Protein AF-B7IIM7-F1 (afdb_monomer_lite)

Radius of gyration: 16.46 Å; chains: 1; bounding box: 30×44×47 Å

pLDDT: mean 72.33, std 16.16, range [40.84, 92.75]

Foldseek 3Di:
DPPVVCVQLDQPDPDPPVVLVPPPDDPVVLVVLLVVLLVVLLVLLVLPVVPPPVSVVSNLVSLVSLLVLVLSPVVSSVSSLVSNLVVCVVPPVPSNVVQVLDSSVLSNLLNCCSSPPSGPVVSVVVNVVSVVVVD

Sequence (135 aa):
MNRFVRYWYQLMIEHDISFVHKRNLSLANKLVLTALMSALATMFQAAGNLIPGIGLLISPFSTLPIFFAILYSIREGILSYILTIFLLFIIEPSELIVFPFTTGLLGLALGLAFLKFKRRIWIVSFSATCLLIWT

Organism: Bacillus cereus (strain G9842) (NCBI:txid405531)

Structure (mmCIF, N/CA/C/O backbone):
data_AF-B7IIM7-F1
#
_entry.id   AF-B7IIM7-F1
#
loop_
_atom_site.group_PDB
_atom_site.id
_atom_site.type_symbol
_atom_site.label_atom_id
_atom_site.label_alt_id
_atom_site.label_comp_id
_atom_site.label_asym_id
_atom_site.label_entity_id
_atom_site.label_seq_id
_atom_site.pdbx_PDB_ins_code
_atom_site.Cartn_x
_atom_site.Cartn_y
_atom_site.Cartn_z
_atom_site.occupancy
_atom_site.B_iso_or_equiv
_atom_site.auth_seq_id
_atom_site.auth_comp_id
_atom_site.auth_asym_id
_atom_site.auth_atom_id
_atom_site.pdbx_PDB_model_num
ATOM 1 N N . MET A 1 1 ? -8.629 -23.287 31.075 1.00 51.59 1 MET A N 1
ATOM 2 C CA . MET A 1 1 ? -8.939 -23.092 29.639 1.00 51.59 1 MET A CA 1
ATOM 3 C C . MET A 1 1 ? -9.533 -21.692 29.489 1.00 51.59 1 MET A C 1
ATOM 5 O O . MET A 1 1 ? -10.431 -21.419 30.265 1.00 51.59 1 MET A O 1
ATOM 9 N N . ASN A 1 2 ? -8.969 -20.795 28.655 1.00 49.56 2 ASN A N 1
ATOM 10 C CA . ASN A 1 2 ? -9.552 -19.503 28.174 1.00 49.56 2 ASN A CA 1
ATOM 11 C C . ASN A 1 2 ? -8.625 -18.264 28.154 1.00 49.56 2 ASN A C 1
ATOM 13 O O . ASN A 1 2 ? -9.080 -17.214 27.711 1.00 49.56 2 ASN A O 1
ATOM 17 N N . ARG A 1 3 ? -7.329 -18.331 28.513 1.00 53.03 3 ARG A N 1
ATOM 18 C CA . ARG A 1 3 ? -6.396 -17.214 28.200 1.00 53.03 3 ARG A CA 1
ATOM 19 C C . ARG A 1 3 ? -6.126 -17.096 26.696 1.00 53.03 3 ARG A C 1
ATOM 21 O O . ARG A 1 3 ? -6.208 -16.001 26.161 1.00 53.03 3 ARG A O 1
ATOM 28 N N . PHE A 1 4 ? -5.912 -18.222 26.012 1.00 51.66 4 PHE A N 1
ATOM 29 C CA . PHE A 1 4 ? -5.760 -18.261 24.553 1.00 51.66 4 PHE A CA 1
ATOM 30 C C . PHE A 1 4 ? -7.022 -17.778 23.831 1.00 51.66 4 PHE A C 1
ATOM 32 O O . PHE A 1 4 ? -6.940 -16.902 22.981 1.00 51.66 4 PHE A O 1
ATOM 39 N N . VAL A 1 5 ? -8.203 -18.268 24.221 1.00 54.00 5 VAL A N 1
ATOM 40 C CA . VAL A 1 5 ? -9.478 -17.840 23.619 1.00 54.00 5 VAL A CA 1
ATOM 41 C C . VAL A 1 5 ? -9.727 -16.343 23.846 1.00 54.00 5 VAL A C 1
ATOM 43 O O . VAL A 1 5 ? -10.093 -15.651 22.903 1.00 54.00 5 VAL A O 1
ATOM 46 N N . ARG A 1 6 ? -9.437 -15.808 25.046 1.00 52.56 6 ARG A N 1
ATOM 47 C CA . ARG A 1 6 ? -9.490 -14.356 25.310 1.00 52.56 6 ARG A CA 1
ATOM 48 C C . ARG A 1 6 ? -8.485 -13.560 24.491 1.00 52.56 6 ARG A C 1
ATOM 50 O O . ARG A 1 6 ? -8.826 -12.463 24.085 1.00 52.56 6 ARG A O 1
ATOM 57 N N . TYR A 1 7 ? -7.299 -14.095 24.220 1.00 56.44 7 TYR A N 1
ATOM 58 C CA . TYR A 1 7 ? -6.308 -13.432 23.372 1.00 56.44 7 TYR A CA 1
ATOM 59 C C . TYR A 1 7 ? -6.811 -13.285 21.927 1.00 56.44 7 TYR A C 1
ATOM 61 O O . TYR A 1 7 ? -6.646 -12.240 21.308 1.00 56.44 7 TYR A O 1
ATOM 69 N N . TRP A 1 8 ? -7.505 -14.305 21.411 1.00 44.25 8 TRP A N 1
ATOM 70 C CA . TRP A 1 8 ? -8.140 -14.272 20.087 1.00 44.25 8 TRP A CA 1
ATOM 71 C C . TRP A 1 8 ? -9.417 -13.416 20.027 1.00 44.25 8 TRP A C 1
ATOM 73 O O . TRP A 1 8 ? -9.797 -12.961 18.947 1.00 44.25 8 TRP A O 1
ATOM 83 N N . TYR A 1 9 ? -10.069 -13.193 21.172 1.00 46.22 9 TYR A N 1
ATOM 84 C CA . TYR A 1 9 ? -11.279 -12.374 21.315 1.00 46.22 9 TYR A CA 1
ATOM 85 C C . TYR A 1 9 ? -11.030 -10.959 21.857 1.00 46.22 9 TYR A C 1
ATOM 87 O O . TYR A 1 9 ? -11.971 -10.171 21.934 1.00 46.22 9 TYR A O 1
ATOM 95 N N . GLN A 1 10 ? -9.798 -10.621 22.243 1.00 48.59 10 GLN A N 1
ATOM 96 C CA . GLN A 1 10 ? -9.457 -9.287 22.724 1.00 48.59 10 GLN A CA 1
ATOM 97 C C . GLN A 1 10 ? -9.497 -8.307 21.553 1.00 48.59 10 GLN A C 1
ATOM 99 O O . GLN A 1 10 ? -8.760 -8.457 20.576 1.00 48.59 10 GLN A O 1
ATOM 104 N N . LEU A 1 11 ? -10.360 -7.293 21.669 1.00 49.91 11 LEU A N 1
ATOM 105 C CA . LEU A 1 11 ? -10.303 -6.108 20.826 1.00 49.91 11 LEU A CA 1
ATOM 106 C C . LEU A 1 11 ? -8.890 -5.533 20.896 1.00 49.91 11 LEU A C 1
ATOM 108 O O . LEU A 1 11 ? -8.413 -5.188 21.976 1.00 49.91 11 LEU A O 1
ATOM 112 N N . MET A 1 12 ? -8.231 -5.410 19.746 1.00 52.69 12 MET A N 1
ATOM 113 C CA . MET A 1 12 ? -6.889 -4.838 19.701 1.00 52.69 12 MET A CA 1
ATOM 114 C C . MET A 1 12 ? -6.916 -3.338 20.031 1.00 52.69 12 MET A C 1
ATOM 116 O O . MET A 1 12 ? -5.937 -2.836 20.568 1.00 52.69 12 MET A O 1
ATOM 120 N N . ILE A 1 13 ? -8.029 -2.632 19.767 1.00 48.47 13 ILE A N 1
ATOM 121 C CA . ILE A 1 13 ? -8.206 -1.197 20.047 1.00 48.47 13 ILE A CA 1
ATOM 122 C C . ILE A 1 13 ? -9.706 -0.900 20.267 1.00 48.47 13 ILE A C 1
ATOM 124 O O . ILE A 1 13 ? -10.479 -0.834 19.314 1.00 48.47 13 ILE A O 1
ATOM 128 N N . GLU A 1 14 ? -10.138 -0.718 21.518 1.00 48.03 14 GLU A N 1
ATOM 129 C CA . GLU A 1 14 ? -11.460 -0.139 21.851 1.00 48.03 14 GLU A CA 1
ATOM 130 C C . GLU A 1 14 ? -11.387 1.407 21.927 1.00 48.03 14 GLU A C 1
ATOM 132 O O . GLU A 1 14 ? -12.422 2.062 21.902 1.00 48.03 14 GLU A O 1
ATOM 137 N N . HIS A 1 15 ? -10.187 2.015 21.971 1.00 43.88 15 HIS A N 1
ATOM 138 C CA . HIS A 1 15 ? -10.026 3.393 22.469 1.00 43.88 15 HIS A CA 1
ATOM 139 C C . HIS A 1 15 ? -9.472 4.467 21.496 1.00 43.88 15 HIS A C 1
ATOM 141 O O . HIS A 1 15 ? -9.424 5.623 21.889 1.00 43.88 15 HIS A O 1
ATOM 147 N N . ASP A 1 16 ? -9.102 4.188 20.235 1.00 44.81 16 ASP A N 1
ATOM 148 C CA . ASP A 1 16 ? -8.380 5.215 19.430 1.00 44.81 16 ASP A CA 1
ATOM 149 C C . ASP A 1 16 ? -8.808 5.422 17.968 1.00 44.81 16 ASP A C 1
ATOM 151 O O . ASP A 1 16 ? -8.213 6.216 17.238 1.00 44.81 16 ASP A O 1
ATOM 155 N N . ILE A 1 17 ? -9.905 4.810 17.517 1.00 50.69 17 ILE A N 1
ATOM 156 C CA . ILE A 1 17 ? -10.475 5.125 16.188 1.00 50.69 17 ILE A CA 1
ATOM 157 C C . ILE A 1 17 ? -11.051 6.555 16.110 1.00 50.69 17 ILE A C 1
ATOM 159 O O . ILE A 1 17 ? -11.214 7.101 15.019 1.00 50.69 17 ILE A O 1
ATOM 163 N N . SER A 1 18 ? -11.294 7.203 17.255 1.00 43.41 18 SER A N 1
ATOM 164 C CA . SER A 1 18 ? -11.679 8.617 17.341 1.00 43.41 18 SER A CA 1
ATOM 165 C C . SER A 1 18 ? -10.493 9.584 17.209 1.00 43.41 18 SER A C 1
ATOM 167 O O . SER A 1 18 ? -10.700 10.728 16.805 1.00 43.41 18 SER A O 1
ATOM 169 N N . PHE A 1 19 ? -9.254 9.154 17.479 1.00 47.09 19 PHE A N 1
ATOM 170 C CA . PHE A 1 19 ? -8.064 10.008 17.360 1.00 47.09 19 PHE A CA 1
ATOM 171 C C . PHE A 1 19 ? -7.611 10.182 15.913 1.00 47.09 19 PHE A C 1
ATOM 173 O O . PHE A 1 19 ? -7.236 11.283 15.503 1.00 47.09 19 PHE A O 1
ATOM 180 N N . VAL A 1 20 ? -7.706 9.123 15.109 1.00 50.44 20 VAL A N 1
ATOM 181 C CA . VAL A 1 20 ? -7.306 9.174 13.699 1.00 50.44 20 VAL A CA 1
ATOM 182 C C . VAL A 1 20 ? -8.271 10.030 12.871 1.00 50.44 20 VAL A C 1
ATOM 184 O O . VAL A 1 20 ? -7.846 10.794 12.008 1.00 50.44 20 VAL A O 1
ATOM 187 N N . HIS A 1 21 ? -9.566 10.010 13.205 1.00 46.31 21 HIS A N 1
ATOM 188 C CA . HIS A 1 21 ? -10.566 10.853 12.546 1.00 46.31 21 HIS A CA 1
ATOM 189 C C . HIS A 1 21 ? -10.446 12.348 12.909 1.00 46.31 21 HIS A C 1
ATOM 191 O O . HIS A 1 21 ? -10.899 13.205 12.153 1.00 46.31 21 HIS A O 1
ATOM 197 N N . LYS A 1 22 ? -9.828 12.683 14.052 1.00 43.28 22 LYS A N 1
ATOM 198 C CA . LYS A 1 22 ? -9.841 14.036 14.639 1.00 43.28 22 LYS A CA 1
ATOM 199 C C . LYS A 1 22 ? -8.524 14.804 14.487 1.00 43.28 22 LYS A C 1
ATOM 201 O O . LYS A 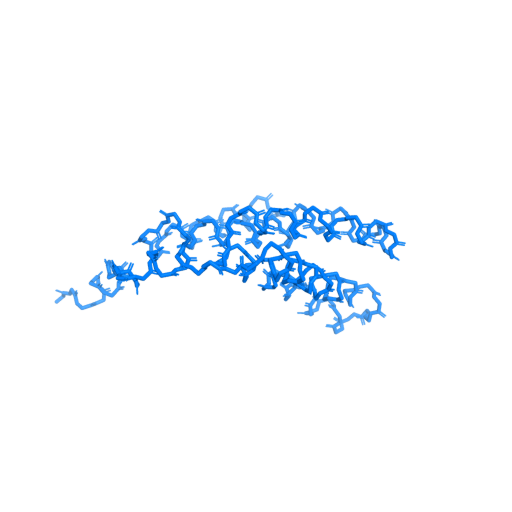1 22 ? -8.329 15.829 15.139 1.00 43.28 22 LYS A O 1
ATOM 206 N N . ARG A 1 23 ? -7.606 14.367 13.621 1.00 51.22 23 ARG A N 1
ATOM 207 C CA . ARG A 1 23 ? -6.461 15.209 13.250 1.00 51.22 23 ARG A CA 1
ATOM 208 C C . ARG A 1 23 ? -6.895 16.126 12.105 1.00 51.22 23 ARG A C 1
ATOM 210 O O . ARG A 1 23 ? -6.914 15.714 10.947 1.00 51.22 23 ARG A O 1
ATOM 217 N N . ASN A 1 24 ? -7.261 17.368 12.438 1.00 55.88 24 ASN A N 1
ATOM 218 C CA . ASN A 1 24 ? -7.460 18.470 11.485 1.00 55.88 24 ASN A CA 1
ATOM 219 C C . ASN A 1 24 ? -6.124 18.816 10.809 1.00 55.88 24 ASN A C 1
ATOM 221 O O . ASN A 1 24 ? -5.501 19.836 11.082 1.00 55.88 24 ASN A O 1
ATOM 225 N N . LEU A 1 25 ? -5.630 17.913 9.970 1.00 63.38 25 LEU A N 1
ATOM 226 C CA . LEU A 1 25 ? -4.518 18.176 9.078 1.00 63.38 25 LEU A CA 1
ATOM 227 C C . LEU A 1 25 ? -5.053 18.971 7.892 1.00 63.38 25 LEU A C 1
ATOM 229 O O . LEU A 1 25 ? -6.090 18.620 7.321 1.00 63.38 25 LEU A O 1
ATOM 233 N N . SER A 1 26 ? -4.337 20.047 7.557 1.00 78.44 26 SER A N 1
ATOM 234 C CA . SER A 1 26 ? -4.594 20.842 6.359 1.00 78.44 26 SER A CA 1
ATOM 235 C C . SER A 1 26 ? -4.722 19.921 5.148 1.00 78.44 26 SER A C 1
ATOM 237 O O . SER A 1 26 ? -4.014 18.915 5.050 1.00 78.44 26 SER A O 1
ATOM 239 N N . LEU A 1 27 ? -5.617 20.270 4.225 1.00 79.56 27 LEU A N 1
ATOM 240 C CA . LEU A 1 27 ? -5.848 19.522 2.989 1.00 79.56 27 LEU A CA 1
ATOM 241 C C . LEU A 1 27 ? -4.527 19.275 2.238 1.00 79.56 27 LEU A C 1
ATOM 243 O O . LEU A 1 27 ? -4.295 18.171 1.754 1.00 79.56 27 LEU A O 1
ATOM 247 N N . ALA A 1 28 ? -3.613 20.250 2.266 1.00 84.75 28 ALA A N 1
ATOM 248 C CA . ALA A 1 28 ? -2.268 20.118 1.711 1.00 84.75 28 ALA A CA 1
ATOM 249 C C . ALA A 1 28 ? -1.473 18.958 2.335 1.00 84.75 28 ALA A C 1
ATOM 251 O O . ALA A 1 28 ? -0.883 18.157 1.618 1.00 84.75 28 ALA A O 1
ATOM 252 N N . ASN A 1 29 ? -1.504 18.805 3.661 1.00 84.25 29 ASN A N 1
ATOM 253 C CA . ASN A 1 29 ? -0.754 17.747 4.341 1.00 84.25 29 ASN A CA 1
ATOM 254 C C . ASN A 1 29 ? -1.327 16.358 4.041 1.00 84.25 29 ASN A C 1
ATOM 256 O O . ASN A 1 29 ? -0.569 15.394 3.972 1.00 84.25 29 ASN A O 1
ATOM 260 N N . LYS A 1 30 ? -2.649 16.255 3.850 1.00 83.56 30 LYS A N 1
ATOM 261 C CA . LYS A 1 30 ? -3.292 15.003 3.432 1.00 83.56 30 LYS A CA 1
ATOM 262 C C . LYS A 1 30 ? -2.833 14.602 2.035 1.00 83.56 30 LYS A C 1
ATOM 264 O O . LYS A 1 30 ? -2.362 13.487 1.861 1.00 83.56 30 LYS A O 1
ATOM 269 N N . LEU A 1 31 ? -2.856 15.543 1.088 1.00 86.38 31 LEU A N 1
ATOM 270 C CA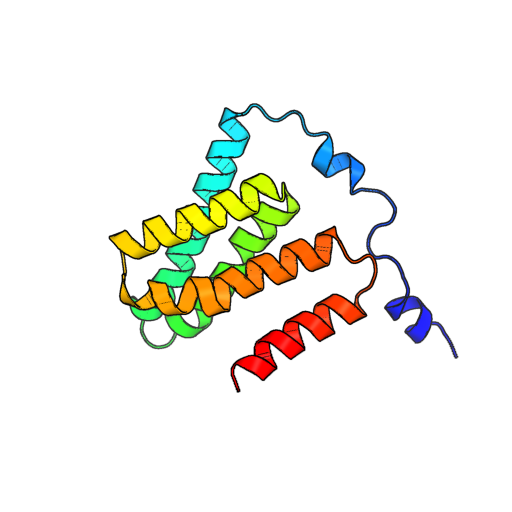 . LEU A 1 31 ? -2.374 15.311 -0.275 1.00 86.38 31 LEU A CA 1
ATOM 271 C C . LEU A 1 31 ? -0.899 14.904 -0.309 1.00 86.38 31 LEU A C 1
ATOM 273 O O . LEU A 1 31 ? -0.551 13.948 -0.996 1.00 86.38 31 LEU A O 1
ATOM 277 N N . VAL A 1 32 ? -0.041 15.588 0.455 1.00 89.75 32 VAL A N 1
ATOM 278 C CA . VAL A 1 32 ? 1.388 15.251 0.539 1.00 89.75 32 VAL A CA 1
ATOM 279 C C . VAL A 1 32 ? 1.585 13.844 1.100 1.00 89.75 32 VAL A C 1
ATOM 281 O O . VAL A 1 32 ? 2.383 13.085 0.558 1.00 89.75 32 VAL A O 1
ATOM 284 N N . LEU A 1 33 ? 0.841 13.463 2.143 1.00 87.19 33 LEU A N 1
ATOM 285 C CA . LEU A 1 33 ? 0.915 12.116 2.710 1.00 87.19 33 LEU A CA 1
ATOM 286 C C . LEU A 1 33 ? 0.471 11.056 1.690 1.00 87.19 33 LEU A C 1
ATOM 288 O O . LEU A 1 33 ? 1.154 10.052 1.509 1.00 87.19 33 LEU A O 1
ATOM 292 N N . THR A 1 34 ? -0.641 11.297 0.998 1.00 88.44 34 THR A N 1
ATOM 293 C CA . THR A 1 34 ? -1.193 10.407 -0.033 1.00 88.44 34 THR A CA 1
ATOM 294 C C . THR A 1 34 ? -0.225 10.220 -1.196 1.00 88.44 34 THR A C 1
ATOM 296 O O . THR A 1 34 ? 0.007 9.086 -1.626 1.00 88.44 34 THR A O 1
ATOM 299 N N . ALA A 1 35 ? 0.386 11.313 -1.661 1.00 90.88 35 ALA A N 1
ATOM 300 C CA . ALA A 1 35 ? 1.406 11.296 -2.702 1.00 90.88 35 ALA A CA 1
ATOM 301 C C . ALA A 1 35 ? 2.670 10.555 -2.247 1.00 90.88 35 ALA A C 1
ATOM 303 O O . ALA A 1 35 ? 3.188 9.726 -2.988 1.00 90.88 35 ALA A O 1
ATOM 304 N N . LEU A 1 36 ? 3.129 10.789 -1.014 1.00 92.75 36 LEU A N 1
ATOM 305 C CA . LEU A 1 36 ? 4.297 10.113 -0.451 1.00 92.75 36 LEU A CA 1
ATOM 306 C C . LEU A 1 36 ? 4.074 8.600 -0.339 1.00 92.75 36 LEU A C 1
ATOM 308 O O . LEU A 1 36 ? 4.924 7.820 -0.763 1.00 92.75 36 LEU A O 1
ATOM 312 N N . MET A 1 37 ? 2.928 8.176 0.203 1.00 91.50 37 MET A N 1
ATOM 313 C CA . MET A 1 37 ? 2.585 6.755 0.309 1.00 91.50 37 MET A CA 1
ATOM 314 C C . MET A 1 37 ? 2.456 6.107 -1.073 1.00 91.50 37 MET A C 1
ATOM 316 O O . MET A 1 37 ? 2.957 5.006 -1.277 1.00 91.50 37 MET A O 1
ATOM 320 N N . SER A 1 38 ? 1.860 6.806 -2.042 1.00 91.12 38 SER A N 1
ATOM 321 C CA . SER A 1 38 ? 1.737 6.303 -3.412 1.00 91.12 38 SER A CA 1
ATOM 322 C C . SER A 1 38 ? 3.097 6.167 -4.103 1.00 91.12 38 SER A C 1
ATOM 324 O O . SER A 1 38 ? 3.362 5.159 -4.759 1.00 91.12 38 SER A O 1
ATOM 326 N N . ALA A 1 39 ? 3.996 7.133 -3.910 1.00 91.81 39 ALA A N 1
ATOM 327 C CA . ALA A 1 39 ? 5.353 7.065 -4.438 1.00 91.81 39 ALA A CA 1
ATOM 328 C C . ALA A 1 39 ? 6.125 5.877 -3.843 1.00 91.81 39 ALA A C 1
ATOM 330 O O . ALA A 1 39 ? 6.730 5.109 -4.586 1.00 91.81 39 ALA A O 1
ATOM 331 N N . LEU A 1 40 ? 6.038 5.661 -2.525 1.00 91.38 40 LEU A N 1
ATOM 332 C CA . LEU A 1 40 ? 6.653 4.501 -1.870 1.00 91.38 40 LEU A CA 1
ATOM 333 C C . LEU A 1 40 ? 6.070 3.173 -2.371 1.00 91.38 40 LEU A C 1
ATOM 335 O O . LEU A 1 40 ? 6.824 2.244 -2.655 1.00 91.38 40 LEU A O 1
ATOM 339 N N . ALA A 1 41 ? 4.745 3.086 -2.525 1.00 90.06 41 ALA A N 1
ATOM 340 C CA . ALA A 1 41 ? 4.081 1.903 -3.074 1.00 90.06 41 ALA A CA 1
ATOM 341 C C . ALA A 1 41 ? 4.549 1.603 -4.505 1.00 90.06 41 ALA A C 1
ATOM 343 O O . ALA A 1 41 ? 4.835 0.450 -4.831 1.00 90.06 41 ALA A O 1
ATOM 344 N N . THR A 1 42 ? 4.692 2.646 -5.325 1.00 90.94 42 THR A N 1
ATOM 345 C CA . THR A 1 42 ? 5.198 2.553 -6.700 1.00 90.94 42 THR A CA 1
ATOM 346 C C . THR A 1 42 ? 6.644 2.065 -6.714 1.00 90.94 42 THR A C 1
ATOM 348 O O . THR A 1 42 ? 6.963 1.143 -7.453 1.00 90.94 42 THR A O 1
ATOM 351 N N . MET A 1 43 ? 7.516 2.636 -5.874 1.00 89.44 43 MET A N 1
ATOM 352 C CA . MET A 1 43 ? 8.928 2.245 -5.798 1.00 89.44 43 MET A CA 1
ATOM 353 C C . MET A 1 43 ? 9.097 0.780 -5.391 1.00 89.44 43 MET A C 1
ATOM 355 O O . MET A 1 43 ? 9.892 0.068 -6.000 1.00 89.44 43 MET A O 1
ATOM 359 N N . PHE A 1 44 ? 8.349 0.316 -4.385 1.00 87.56 44 PHE A N 1
ATOM 360 C CA . PHE A 1 44 ? 8.411 -1.084 -3.965 1.00 87.56 44 PHE A CA 1
ATOM 361 C C . PHE A 1 44 ? 7.843 -2.028 -5.016 1.00 87.56 44 PHE A C 1
ATOM 363 O O . PHE A 1 44 ? 8.427 -3.084 -5.236 1.00 87.56 44 PHE A O 1
ATOM 370 N N . GLN A 1 45 ? 6.760 -1.646 -5.694 1.00 87.50 45 GLN A N 1
ATOM 371 C CA . GLN A 1 45 ? 6.192 -2.479 -6.749 1.00 87.50 45 GLN A CA 1
ATOM 372 C C . GLN A 1 45 ? 7.139 -2.572 -7.956 1.00 87.50 45 GLN A C 1
ATOM 374 O O . GLN A 1 45 ? 7.436 -3.676 -8.404 1.00 87.50 45 GLN A O 1
ATOM 379 N N . ALA A 1 46 ? 7.686 -1.442 -8.417 1.00 86.19 46 ALA A N 1
ATOM 380 C CA . ALA A 1 46 ? 8.628 -1.390 -9.538 1.00 86.19 46 ALA A CA 1
ATOM 381 C C . ALA A 1 46 ? 9.953 -2.114 -9.238 1.00 86.19 46 ALA A C 1
ATOM 383 O O . ALA A 1 46 ? 10.607 -2.646 -10.134 1.00 86.19 46 ALA A O 1
ATOM 384 N N . ALA A 1 47 ? 10.355 -2.205 -7.963 1.00 84.19 47 ALA A N 1
ATOM 385 C CA . ALA A 1 47 ? 11.517 -3.005 -7.579 1.00 84.19 47 ALA A CA 1
ATOM 386 C C . ALA A 1 47 ? 11.374 -4.479 -8.002 1.00 84.19 47 ALA A C 1
ATOM 388 O O . ALA A 1 47 ? 12.391 -5.103 -8.299 1.00 84.19 47 ALA A O 1
ATOM 389 N N . GLY A 1 48 ? 10.142 -5.005 -8.083 1.00 78.19 48 GLY A N 1
ATOM 390 C CA . GLY A 1 48 ? 9.821 -6.364 -8.530 1.00 78.19 48 GLY A CA 1
ATOM 391 C C . GLY A 1 48 ? 10.453 -6.741 -9.865 1.00 78.19 48 GLY A C 1
ATOM 392 O O . GLY A 1 48 ? 11.087 -7.791 -9.972 1.00 78.19 48 GLY A O 1
ATOM 393 N N . ASN A 1 49 ? 10.329 -5.855 -10.848 1.00 77.12 49 ASN A N 1
ATOM 394 C CA . ASN A 1 49 ? 10.816 -6.088 -12.201 1.00 77.12 49 ASN A CA 1
ATOM 395 C C . ASN A 1 49 ? 12.193 -5.454 -12.454 1.00 77.12 49 ASN A C 1
ATOM 397 O O . ASN A 1 49 ? 12.999 -6.006 -13.199 1.00 77.12 49 ASN A O 1
ATOM 401 N N . LEU A 1 50 ? 12.505 -4.325 -11.802 1.00 76.69 50 LEU A N 1
ATOM 402 C CA . LEU A 1 50 ? 13.794 -3.640 -11.967 1.00 76.69 50 LEU A CA 1
ATOM 403 C C . LEU A 1 50 ? 14.981 -4.439 -11.406 1.00 76.69 50 LEU A C 1
ATOM 405 O O . LEU A 1 50 ? 16.096 -4.315 -11.913 1.00 76.69 50 LEU A O 1
ATOM 409 N N . ILE A 1 51 ? 14.766 -5.247 -10.360 1.00 77.38 51 ILE A N 1
ATOM 410 C CA . ILE A 1 51 ? 15.804 -6.089 -9.748 1.00 77.38 51 ILE A CA 1
ATOM 411 C C . ILE A 1 51 ? 15.320 -7.547 -9.761 1.00 77.38 51 ILE A C 1
ATOM 413 O O . ILE A 1 51 ? 14.803 -8.034 -8.749 1.00 77.38 51 ILE A O 1
ATOM 417 N N . PRO A 1 52 ? 15.475 -8.274 -10.882 1.00 69.00 52 PRO A N 1
ATOM 418 C CA . PRO A 1 52 ? 15.020 -9.656 -10.977 1.00 69.00 52 PRO A CA 1
ATOM 419 C C . PRO A 1 52 ? 15.672 -10.528 -9.891 1.00 69.00 52 PRO A C 1
ATOM 421 O O . PRO A 1 52 ? 16.878 -10.470 -9.648 1.00 69.00 52 PRO A O 1
ATOM 424 N N . GLY A 1 53 ? 14.851 -11.319 -9.196 1.00 76.44 53 GLY A N 1
ATOM 425 C CA . GLY A 1 53 ? 15.255 -12.126 -8.041 1.00 76.44 53 GLY A CA 1
ATOM 426 C C . GLY A 1 53 ? 14.937 -11.449 -6.706 1.00 76.44 53 GLY A C 1
ATOM 427 O O . GLY A 1 53 ? 13.909 -11.739 -6.102 1.00 76.44 53 GLY A O 1
ATOM 428 N N . ILE A 1 54 ? 15.805 -10.548 -6.233 1.00 75.06 54 ILE A N 1
ATOM 429 C CA . ILE A 1 54 ? 15.658 -9.911 -4.906 1.00 75.06 54 ILE A CA 1
ATOM 430 C C . ILE A 1 54 ? 14.473 -8.936 -4.882 1.00 75.06 54 ILE A C 1
ATOM 432 O O . ILE A 1 54 ? 13.741 -8.870 -3.897 1.00 75.06 54 ILE A O 1
ATOM 436 N N . GLY A 1 55 ? 14.249 -8.214 -5.977 1.00 72.12 55 GLY A N 1
ATOM 437 C CA . GLY A 1 55 ? 13.148 -7.270 -6.124 1.00 72.12 55 GLY A CA 1
ATOM 438 C C . GLY A 1 55 ? 11.771 -7.918 -6.020 1.00 72.12 55 GLY A C 1
ATOM 439 O O . GLY A 1 55 ? 10.866 -7.337 -5.424 1.00 72.12 55 GLY A O 1
ATOM 440 N N . LEU A 1 56 ? 11.623 -9.165 -6.483 1.00 71.69 56 LEU A N 1
ATOM 441 C CA . LEU A 1 56 ? 10.382 -9.938 -6.337 1.00 71.69 56 LEU A CA 1
ATOM 442 C C . LEU A 1 56 ? 10.025 -10.216 -4.872 1.00 71.69 56 LEU A C 1
ATOM 444 O O . LEU A 1 56 ? 8.848 -10.284 -4.533 1.00 71.69 56 LEU A O 1
ATOM 448 N N . LEU A 1 57 ? 11.019 -10.331 -3.986 1.00 76.94 57 LEU A N 1
ATOM 449 C CA . LEU A 1 57 ? 10.782 -10.464 -2.545 1.00 76.94 57 LEU A CA 1
ATOM 450 C C . LEU A 1 57 ? 10.403 -9.128 -1.892 1.00 76.94 57 LEU A C 1
ATOM 452 O O . LEU A 1 57 ? 9.796 -9.114 -0.822 1.00 76.94 57 LEU A O 1
ATOM 456 N N . ILE A 1 58 ? 10.749 -8.010 -2.534 1.00 78.50 58 ILE A N 1
ATOM 457 C CA . ILE A 1 58 ? 10.487 -6.650 -2.052 1.00 78.50 58 ILE A CA 1
ATOM 458 C C . ILE A 1 58 ? 9.133 -6.132 -2.562 1.00 78.50 58 ILE A C 1
ATOM 460 O O . ILE A 1 58 ? 8.459 -5.402 -1.841 1.00 78.50 58 ILE A O 1
ATOM 464 N N . SER A 1 59 ? 8.676 -6.560 -3.741 1.00 80.00 59 SER A N 1
ATOM 465 C CA . SER A 1 59 ? 7.383 -6.163 -4.325 1.00 80.00 59 SER A CA 1
ATOM 466 C C . SER A 1 59 ? 6.174 -6.311 -3.375 1.00 80.00 59 SER A C 1
ATOM 468 O O . SER A 1 59 ? 5.405 -5.354 -3.237 1.00 80.00 59 SER A O 1
ATOM 470 N N . PRO A 1 60 ? 6.035 -7.396 -2.578 1.00 79.56 60 PRO A N 1
ATOM 471 C CA . PRO A 1 60 ? 4.950 -7.526 -1.602 1.00 79.56 60 PRO A CA 1
ATOM 472 C C . PRO A 1 60 ? 4.929 -6.428 -0.529 1.00 79.56 60 PRO A C 1
ATOM 474 O O . PRO A 1 60 ? 3.871 -6.146 0.039 1.00 79.56 60 PRO A O 1
ATOM 477 N N . PHE A 1 61 ? 6.060 -5.764 -0.260 1.00 82.94 61 PHE A N 1
ATOM 478 C CA . PHE A 1 61 ? 6.126 -4.643 0.682 1.00 82.94 61 PHE A CA 1
ATOM 479 C C . PHE A 1 61 ? 5.405 -3.393 0.168 1.00 82.94 61 PHE A C 1
ATOM 481 O O . PHE A 1 61 ? 5.102 -2.515 0.972 1.00 82.94 61 PHE A O 1
ATOM 488 N N . SER A 1 62 ? 5.036 -3.334 -1.117 1.00 82.75 62 SER A N 1
ATOM 489 C CA . SER A 1 62 ? 4.149 -2.304 -1.675 1.00 82.75 62 SER A CA 1
ATOM 490 C C . SER A 1 62 ? 2.780 -2.243 -0.972 1.00 82.75 62 SER A C 1
ATOM 492 O O . SER A 1 62 ? 2.157 -1.184 -0.870 1.00 82.75 62 SER A O 1
ATOM 494 N N . THR A 1 63 ? 2.345 -3.356 -0.371 1.00 85.69 63 THR A N 1
ATOM 495 C CA . THR A 1 63 ? 1.113 -3.422 0.432 1.00 85.69 63 THR A CA 1
ATOM 496 C C . THR A 1 63 ? 1.155 -2.519 1.673 1.00 85.69 63 THR A C 1
ATOM 498 O O . THR A 1 63 ? 0.116 -1.999 2.087 1.00 85.69 63 THR A O 1
ATOM 501 N N . LEU A 1 64 ? 2.339 -2.292 2.259 1.00 86.81 64 LEU A N 1
ATOM 502 C CA . LEU A 1 64 ? 2.515 -1.523 3.495 1.00 86.81 64 LEU A CA 1
ATOM 503 C C . LEU A 1 64 ? 2.161 -0.036 3.343 1.00 86.81 64 LEU A C 1
ATOM 505 O O . LEU A 1 64 ? 1.353 0.441 4.140 1.00 86.81 64 LEU A O 1
ATOM 509 N N . PRO A 1 65 ? 2.710 0.725 2.376 1.00 86.00 65 PRO A N 1
ATOM 510 C CA . PRO A 1 65 ? 2.356 2.133 2.209 1.00 86.00 65 PRO A CA 1
ATOM 511 C C . PRO A 1 65 ? 0.856 2.352 1.971 1.00 86.00 65 PRO A C 1
ATOM 513 O O . PRO A 1 65 ? 0.280 3.275 2.546 1.00 86.00 65 PRO A O 1
ATOM 516 N N . ILE A 1 66 ? 0.191 1.473 1.213 1.00 87.88 66 ILE A N 1
ATOM 517 C CA . ILE A 1 66 ? -1.266 1.548 1.003 1.00 87.88 66 ILE A CA 1
ATOM 518 C C . ILE A 1 66 ? -2.016 1.252 2.301 1.00 87.88 66 ILE A C 1
ATOM 520 O O . ILE A 1 66 ? -2.940 1.977 2.668 1.00 87.88 66 ILE A O 1
ATOM 524 N N . PHE A 1 67 ? -1.591 0.221 3.032 1.00 85.06 67 PHE A N 1
ATOM 525 C CA . PHE A 1 67 ? -2.135 -0.100 4.346 1.00 85.06 67 PHE A CA 1
ATOM 526 C C . PHE A 1 67 ? -2.022 1.094 5.309 1.00 85.06 67 PHE A C 1
ATOM 528 O O . PHE A 1 67 ? -3.017 1.483 5.921 1.00 85.06 67 PHE A O 1
ATOM 535 N N . PHE A 1 68 ? -0.854 1.738 5.387 1.00 82.81 68 PHE A N 1
ATOM 536 C CA . PHE A 1 68 ? -0.645 2.939 6.201 1.00 82.81 68 PHE A CA 1
ATOM 537 C C . PHE A 1 68 ? -1.506 4.125 5.746 1.00 82.81 68 PHE A C 1
ATOM 539 O O . PHE A 1 68 ? -2.066 4.828 6.591 1.00 82.81 68 PHE A O 1
ATOM 546 N N . ALA A 1 69 ? -1.667 4.331 4.437 1.00 85.19 69 ALA A N 1
ATOM 547 C CA . ALA A 1 69 ? -2.526 5.385 3.900 1.00 85.19 69 ALA A CA 1
ATOM 548 C C . ALA A 1 69 ? -3.995 5.194 4.322 1.00 85.19 69 ALA A C 1
ATOM 550 O O . ALA A 1 69 ? -4.657 6.148 4.731 1.00 85.19 69 ALA A O 1
ATOM 551 N N . ILE A 1 70 ? -4.487 3.952 4.303 1.00 82.94 70 ILE A N 1
ATOM 552 C CA . ILE A 1 70 ? -5.844 3.609 4.745 1.00 82.94 70 ILE A CA 1
ATOM 553 C C . ILE A 1 70 ? -5.998 3.788 6.247 1.00 82.94 70 ILE A C 1
ATOM 555 O O . ILE A 1 70 ? -6.994 4.375 6.673 1.00 82.94 70 ILE A O 1
ATOM 559 N N . LEU A 1 71 ? -5.020 3.320 7.037 1.00 77.12 71 LEU A N 1
ATOM 560 C CA . LEU A 1 71 ? -5.014 3.514 8.487 1.00 77.12 71 LEU A CA 1
ATOM 561 C C . LEU A 1 71 ? -5.180 4.986 8.840 1.00 77.12 71 LEU A C 1
ATOM 563 O O . LEU A 1 71 ? -5.905 5.284 9.778 1.00 77.12 71 LEU A O 1
ATOM 567 N N . TYR A 1 72 ? -4.543 5.887 8.088 1.00 74.88 72 TYR A N 1
ATOM 568 C CA . TYR A 1 72 ? -4.683 7.325 8.274 1.00 74.88 72 TYR A CA 1
ATOM 569 C C . TYR A 1 72 ? -6.066 7.846 7.846 1.00 74.88 72 TYR A C 1
ATOM 571 O O . TYR A 1 72 ? -6.721 8.579 8.586 1.00 74.88 72 TYR A O 1
ATOM 579 N N . SER A 1 73 ? -6.537 7.485 6.652 1.00 75.56 73 SER A N 1
ATOM 580 C CA . SER A 1 73 ? -7.906 7.764 6.224 1.00 75.56 73 SER A CA 1
ATOM 581 C C . SER A 1 73 ? -8.305 6.860 5.070 1.00 75.56 73 SER A C 1
ATOM 583 O O . SER A 1 73 ? -7.586 6.751 4.083 1.00 75.56 73 SER A O 1
ATOM 585 N N . ILE A 1 74 ? -9.515 6.302 5.125 1.00 77.06 74 ILE A N 1
ATOM 586 C CA . ILE A 1 74 ? -10.049 5.459 4.046 1.00 77.06 74 ILE A CA 1
ATOM 587 C C . ILE A 1 74 ? -10.055 6.206 2.703 1.00 77.06 74 ILE A C 1
ATOM 589 O O . ILE A 1 74 ? -9.708 5.626 1.679 1.00 77.06 74 ILE A O 1
ATOM 593 N N . ARG A 1 75 ? -10.418 7.499 2.701 1.00 78.94 75 ARG A N 1
ATOM 594 C CA . ARG A 1 75 ? -10.447 8.306 1.468 1.00 78.94 75 ARG A CA 1
ATOM 595 C C . ARG A 1 75 ? -9.049 8.483 0.880 1.00 78.94 75 ARG A C 1
ATOM 597 O O . ARG A 1 75 ? -8.864 8.239 -0.305 1.00 78.94 75 ARG A O 1
ATOM 604 N N . GLU A 1 76 ? -8.083 8.854 1.713 1.00 82.31 76 GLU A N 1
ATOM 605 C CA . GLU A 1 76 ? -6.690 9.045 1.291 1.00 82.31 76 GLU A CA 1
ATOM 606 C C . GLU A 1 76 ? -6.041 7.724 0.857 1.00 82.31 76 GLU A C 1
ATOM 608 O O . GLU A 1 76 ? -5.315 7.691 -0.127 1.00 82.31 76 GLU A O 1
ATOM 613 N N . GLY A 1 77 ? -6.368 6.609 1.516 1.00 84.00 77 GLY A N 1
ATOM 614 C CA . GLY A 1 77 ? -5.923 5.276 1.115 1.00 84.00 77 GLY A CA 1
ATOM 615 C C . GLY A 1 77 ? -6.411 4.860 -0.274 1.00 84.00 77 GLY A C 1
ATOM 616 O O . GLY A 1 77 ? -5.622 4.374 -1.081 1.00 84.00 77 GLY A O 1
ATOM 617 N N . ILE A 1 78 ? -7.688 5.107 -0.591 1.00 85.75 78 ILE A N 1
ATOM 618 C CA . ILE A 1 78 ? -8.242 4.846 -1.931 1.00 85.75 78 ILE A CA 1
ATOM 619 C C . ILE A 1 78 ? -7.591 5.763 -2.976 1.00 85.75 78 ILE A C 1
ATOM 621 O O . ILE A 1 78 ? -7.242 5.301 -4.061 1.00 85.75 78 ILE A O 1
ATOM 625 N N . LEU A 1 79 ? -7.385 7.044 -2.651 1.00 87.44 79 LEU A N 1
ATOM 626 C CA . LEU A 1 79 ? -6.688 7.977 -3.542 1.00 87.44 79 LEU A CA 1
ATOM 627 C C . LEU A 1 79 ? -5.239 7.546 -3.790 1.00 87.44 79 LEU A C 1
ATOM 629 O O . LEU A 1 79 ? -4.792 7.567 -4.932 1.00 87.44 79 LEU A O 1
ATOM 633 N N . SER A 1 80 ? -4.530 7.100 -2.751 1.00 89.50 80 SER A N 1
ATOM 634 C CA . SER A 1 80 ? -3.162 6.588 -2.852 1.00 89.50 80 SER A CA 1
ATOM 635 C C . SER A 1 80 ? -3.100 5.345 -3.742 1.00 89.50 80 SER A C 1
ATOM 637 O O . SER A 1 80 ? -2.234 5.252 -4.606 1.00 89.50 80 SER A O 1
ATOM 639 N N . TYR A 1 81 ? -4.059 4.426 -3.607 1.00 88.88 81 TYR A N 1
ATOM 640 C CA . TYR A 1 81 ? -4.171 3.248 -4.468 1.00 88.88 81 TYR A CA 1
ATOM 641 C C . TYR A 1 81 ? -4.352 3.624 -5.948 1.00 88.88 81 TYR A C 1
ATOM 643 O O . TYR A 1 81 ? -3.583 3.167 -6.792 1.00 88.88 81 TYR A O 1
ATOM 651 N N . ILE A 1 82 ? -5.306 4.512 -6.258 1.00 90.44 82 ILE A N 1
ATOM 652 C CA . ILE A 1 82 ? -5.549 4.983 -7.632 1.00 90.44 82 ILE A CA 1
ATOM 653 C C . ILE A 1 82 ? -4.308 5.691 -8.188 1.00 90.44 82 ILE A C 1
ATOM 655 O O . ILE A 1 82 ? -3.891 5.419 -9.311 1.00 90.44 82 ILE A O 1
ATOM 659 N N . LEU A 1 83 ? -3.690 6.569 -7.395 1.00 91.38 83 LEU A N 1
ATOM 660 C CA . LEU A 1 83 ? -2.500 7.313 -7.798 1.00 91.38 83 LEU A CA 1
ATOM 661 C C . LEU A 1 83 ? -1.321 6.378 -8.101 1.00 91.38 83 LEU A C 1
ATOM 663 O O . LEU A 1 83 ? -0.606 6.593 -9.075 1.00 91.38 83 LEU A O 1
ATOM 667 N N . THR A 1 84 ? -1.167 5.300 -7.328 1.00 90.62 84 THR A N 1
ATOM 668 C CA . THR A 1 84 ? -0.098 4.314 -7.543 1.00 90.62 84 THR A CA 1
ATOM 669 C C . THR A 1 84 ? -0.302 3.569 -8.861 1.00 90.62 84 THR A C 1
ATOM 671 O O . THR A 1 84 ? 0.659 3.391 -9.598 1.00 90.62 84 THR A O 1
ATOM 674 N N . ILE A 1 85 ? -1.545 3.219 -9.222 1.00 89.75 85 ILE A N 1
ATOM 675 C CA . ILE A 1 85 ? -1.863 2.627 -10.536 1.00 89.75 85 ILE A CA 1
ATOM 676 C C . ILE A 1 85 ? -1.454 3.574 -11.670 1.00 89.75 85 ILE A C 1
ATOM 678 O O . ILE A 1 85 ? -0.840 3.135 -12.637 1.00 89.75 85 ILE A O 1
ATOM 682 N N . PHE A 1 86 ? -1.749 4.873 -11.549 1.00 90.44 86 PHE A N 1
ATOM 683 C CA . PHE A 1 86 ? -1.339 5.860 -12.553 1.00 90.44 86 PHE A CA 1
ATOM 684 C C . PHE A 1 86 ? 0.184 6.003 -12.657 1.00 90.44 86 PHE A C 1
ATOM 686 O O . PHE A 1 86 ? 0.710 6.103 -13.762 1.00 90.44 86 PHE A O 1
ATOM 693 N N . LEU A 1 87 ? 0.901 5.998 -11.531 1.00 89.75 87 LEU A N 1
ATOM 694 C CA . LEU A 1 87 ? 2.364 6.058 -11.533 1.00 89.75 87 LEU A CA 1
ATOM 695 C C . LEU A 1 87 ? 2.983 4.797 -12.152 1.00 89.75 87 LEU A C 1
ATOM 697 O O . LEU A 1 87 ? 3.876 4.905 -12.991 1.00 89.75 87 LEU A 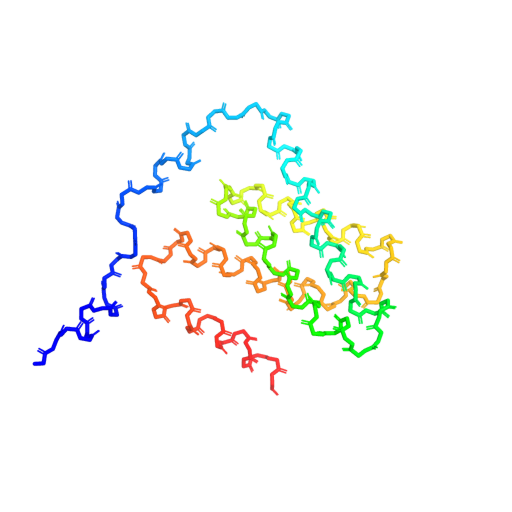O 1
ATOM 701 N N . LEU A 1 88 ? 2.477 3.617 -11.787 1.00 88.75 88 LEU A N 1
ATOM 702 C CA . LEU A 1 88 ? 2.873 2.335 -12.375 1.00 88.75 88 LEU A CA 1
ATOM 703 C C . LEU A 1 88 ? 2.581 2.291 -13.874 1.00 88.75 88 LEU A C 1
ATOM 705 O O . LEU A 1 88 ? 3.419 1.824 -14.630 1.00 88.75 88 LEU A O 1
ATOM 709 N N . PHE A 1 89 ? 1.458 2.847 -14.332 1.00 87.94 89 PHE A N 1
ATOM 710 C CA . PHE A 1 89 ? 1.148 2.933 -15.761 1.00 87.94 89 PHE A CA 1
ATOM 711 C C . PHE A 1 89 ? 2.219 3.692 -16.557 1.00 87.94 89 PHE A C 1
ATOM 713 O O . PHE A 1 89 ? 2.523 3.318 -17.686 1.00 87.94 89 PHE A O 1
ATOM 720 N N . ILE A 1 90 ? 2.791 4.746 -15.969 1.00 88.00 90 ILE A N 1
ATOM 721 C CA . ILE A 1 90 ? 3.812 5.578 -16.616 1.00 88.00 90 ILE A CA 1
ATOM 722 C C . ILE A 1 90 ? 5.192 4.917 -16.553 1.00 88.00 90 ILE A C 1
ATOM 724 O O . ILE A 1 90 ? 5.933 4.958 -17.533 1.00 88.00 90 ILE A O 1
ATOM 728 N N . ILE A 1 91 ? 5.559 4.361 -15.397 1.00 86.62 91 ILE A N 1
ATOM 729 C CA . ILE A 1 91 ? 6.913 3.846 -15.157 1.00 86.62 91 ILE A CA 1
ATOM 730 C C . ILE A 1 91 ? 7.056 2.426 -15.695 1.00 86.62 91 ILE A C 1
ATOM 732 O O . ILE A 1 91 ? 8.045 2.110 -16.351 1.00 86.62 91 ILE A O 1
ATOM 736 N N . GLU A 1 92 ? 6.086 1.565 -15.394 1.00 83.12 92 GLU A N 1
ATOM 737 C CA . GLU A 1 92 ? 6.215 0.135 -15.610 1.00 83.12 92 GLU A CA 1
ATOM 738 C C . GLU A 1 92 ? 4.860 -0.563 -15.854 1.00 83.12 92 GLU A C 1
ATOM 740 O O . GLU A 1 92 ? 4.222 -1.083 -14.931 1.00 83.12 92 GLU A O 1
ATOM 745 N N . PRO A 1 93 ? 4.395 -0.616 -17.115 1.00 81.19 93 PRO A N 1
ATOM 746 C CA . PRO A 1 93 ? 3.079 -1.163 -17.439 1.00 81.19 93 PRO A CA 1
ATOM 747 C C . PRO A 1 93 ? 2.963 -2.678 -17.194 1.00 81.19 93 PRO A C 1
ATOM 749 O O . PRO A 1 93 ? 1.848 -3.192 -17.131 1.00 81.19 93 PRO A O 1
ATOM 752 N N . SER A 1 94 ? 4.078 -3.400 -17.030 1.00 81.19 94 SER A N 1
ATOM 753 C CA . SER A 1 94 ? 4.108 -4.831 -16.688 1.00 81.19 94 SER A CA 1
ATOM 754 C C . SER A 1 94 ? 3.474 -5.127 -15.329 1.00 81.19 94 SER A C 1
ATOM 756 O O . SER A 1 94 ? 2.706 -6.078 -15.196 1.00 81.19 94 SER A O 1
ATOM 758 N N . GLU A 1 95 ? 3.727 -4.279 -14.334 1.00 77.44 95 GLU A N 1
ATOM 759 C CA . GLU A 1 95 ? 3.228 -4.457 -12.966 1.00 77.44 95 GLU A CA 1
ATOM 760 C C . GLU A 1 95 ? 1.808 -3.896 -12.778 1.00 77.44 95 GLU A C 1
ATOM 762 O O . GLU A 1 95 ? 1.192 -4.070 -11.725 1.00 77.44 95 GLU A O 1
ATOM 767 N N . LEU A 1 96 ? 1.238 -3.272 -13.815 1.00 80.25 96 LEU A N 1
ATOM 768 C CA . LEU A 1 96 ? -0.104 -2.689 -13.797 1.00 80.25 96 LEU A CA 1
ATOM 769 C C . LEU A 1 96 ? -1.215 -3.733 -13.656 1.00 80.25 96 LEU A C 1
ATOM 771 O O . LEU A 1 96 ? -2.296 -3.409 -13.184 1.00 80.25 96 LEU A O 1
ATOM 775 N N . ILE A 1 97 ? -0.985 -4.973 -14.082 1.00 81.94 97 ILE A N 1
ATOM 776 C CA . ILE A 1 97 ? -1.958 -6.059 -13.898 1.00 81.94 97 ILE A CA 1
ATOM 777 C C . ILE A 1 97 ? -1.745 -6.708 -12.532 1.00 81.94 97 ILE A C 1
ATOM 779 O O . ILE A 1 97 ? -2.696 -7.057 -11.845 1.00 81.94 97 ILE A O 1
ATOM 783 N N . VAL A 1 98 ? -0.501 -6.842 -12.087 1.00 82.50 98 VAL A N 1
ATOM 784 C CA . VAL A 1 98 ? -0.205 -7.511 -10.819 1.00 82.50 98 VAL A CA 1
ATOM 785 C C . VAL A 1 98 ? -0.653 -6.644 -9.647 1.00 82.50 98 VAL A C 1
ATOM 787 O O . VAL A 1 98 ? -1.386 -7.118 -8.780 1.00 82.50 98 VAL A O 1
ATOM 790 N N . PHE A 1 99 ? -0.299 -5.361 -9.639 1.00 84.94 99 PHE A N 1
ATOM 791 C CA . PHE A 1 99 ? -0.543 -4.464 -8.515 1.00 84.94 99 PHE A CA 1
ATOM 792 C C . PHE A 1 99 ? -2.024 -4.321 -8.115 1.00 84.94 99 PHE A C 1
ATOM 794 O O . PHE A 1 99 ? -2.361 -4.648 -6.976 1.00 84.94 99 PHE A O 1
ATOM 801 N N . PRO A 1 100 ? -2.952 -3.885 -8.986 1.00 83.31 100 PRO A N 1
ATOM 802 C CA . PRO A 1 100 ? -4.338 -3.680 -8.584 1.00 83.31 100 PRO A CA 1
ATOM 803 C C . PRO A 1 100 ? -5.087 -4.984 -8.301 1.00 83.31 100 PRO A C 1
ATOM 805 O O . PRO A 1 100 ? -6.070 -4.962 -7.570 1.00 83.31 100 PRO A O 1
ATOM 808 N N . PHE A 1 101 ? -4.646 -6.118 -8.850 1.00 80.75 101 PHE A N 1
ATOM 809 C CA . PHE A 1 101 ? -5.310 -7.402 -8.623 1.00 80.75 101 PHE A CA 1
ATOM 810 C C . PHE A 1 101 ? -4.731 -8.184 -7.439 1.00 80.75 101 PHE A C 1
ATOM 812 O O . PHE A 1 101 ? -5.434 -9.018 -6.873 1.00 80.75 101 PHE A O 1
ATOM 819 N N . THR A 1 102 ? -3.490 -7.908 -7.025 1.00 82.19 102 THR A N 1
ATOM 820 C CA . THR A 1 102 ? -2.817 -8.650 -5.948 1.00 82.19 102 THR A CA 1
ATOM 821 C C . THR A 1 102 ? -2.398 -7.731 -4.801 1.00 82.19 102 THR A C 1
ATOM 823 O O . THR A 1 102 ? -3.149 -7.565 -3.843 1.00 82.19 102 THR A O 1
ATOM 826 N N . THR A 1 103 ? -1.222 -7.112 -4.874 1.00 86.12 103 THR A N 1
ATOM 827 C CA . THR A 1 103 ? -0.576 -6.379 -3.775 1.00 86.12 103 THR A CA 1
ATOM 828 C C . THR A 1 103 ? -1.380 -5.157 -3.340 1.00 86.12 103 THR A C 1
ATOM 830 O O . THR A 1 103 ? -1.601 -4.933 -2.149 1.00 86.12 103 THR A O 1
ATOM 833 N N . GLY A 1 104 ? -1.902 -4.393 -4.290 1.00 82.19 104 GLY A N 1
ATOM 834 C CA . GLY A 1 104 ? -2.718 -3.220 -4.028 1.00 82.19 104 GLY A CA 1
ATOM 835 C C . GLY A 1 104 ? -4.086 -3.565 -3.431 1.00 82.19 104 GLY A C 1
ATOM 836 O O . GLY A 1 104 ? -4.492 -2.955 -2.437 1.00 82.19 104 GLY A O 1
ATOM 837 N N . LEU A 1 105 ? -4.775 -4.578 -3.974 1.00 84.44 105 LEU A N 1
ATOM 838 C CA . LEU A 1 105 ? -6.057 -5.046 -3.433 1.00 84.44 105 LEU A CA 1
ATOM 839 C C . LEU A 1 105 ? -5.890 -5.654 -2.039 1.00 84.44 105 LEU A C 1
ATOM 841 O O . LEU A 1 105 ? -6.705 -5.388 -1.157 1.00 84.44 105 LEU A O 1
ATOM 845 N N . LEU A 1 106 ? -4.816 -6.418 -1.816 1.00 83.25 106 LEU A N 1
ATOM 846 C CA . LEU A 1 106 ? -4.448 -6.941 -0.503 1.00 83.25 106 LEU A CA 1
ATOM 847 C C . LEU A 1 106 ? -4.207 -5.802 0.488 1.00 83.25 106 LEU A C 1
ATOM 849 O O . LEU A 1 106 ? -4.771 -5.837 1.575 1.00 83.25 106 LEU A O 1
ATOM 853 N N . GLY A 1 107 ? -3.448 -4.765 0.120 1.00 83.50 107 GLY A N 1
ATOM 854 C CA . GLY A 1 107 ? -3.246 -3.580 0.962 1.00 83.50 107 GLY A CA 1
ATOM 855 C C . GLY A 1 107 ? -4.564 -2.885 1.331 1.00 83.50 107 GLY A C 1
ATOM 856 O O . GLY A 1 107 ? -4.800 -2.585 2.505 1.00 83.50 107 GLY A O 1
ATOM 857 N N . LEU A 1 108 ? -5.461 -2.710 0.349 1.00 82.06 108 LEU A N 1
ATOM 858 C CA . LEU A 1 108 ? -6.818 -2.184 0.547 1.00 82.06 108 LEU A CA 1
ATOM 859 C C . LEU A 1 108 ? -7.646 -3.036 1.510 1.00 82.06 108 LEU A C 1
ATOM 861 O O . LEU A 1 108 ? -8.200 -2.529 2.487 1.00 82.06 108 LEU A O 1
ATOM 865 N N . ALA A 1 109 ? -7.711 -4.334 1.245 1.00 81.44 109 ALA A N 1
ATOM 866 C CA . ALA A 1 109 ? -8.445 -5.300 2.040 1.00 81.44 109 ALA A CA 1
ATOM 867 C C . ALA A 1 109 ? -7.934 -5.363 3.481 1.00 81.44 109 ALA A C 1
ATOM 869 O O . ALA A 1 109 ? -8.730 -5.355 4.417 1.00 81.44 109 ALA A O 1
ATOM 870 N N . LEU A 1 110 ? -6.615 -5.382 3.667 1.00 78.62 110 LEU A N 1
ATOM 871 C CA . LEU A 1 110 ? -5.972 -5.479 4.972 1.00 78.62 110 LEU A CA 1
ATOM 872 C C . LEU A 1 110 ? -6.194 -4.194 5.778 1.00 78.62 110 LEU A C 1
ATOM 874 O O . LEU A 1 110 ? -6.551 -4.270 6.953 1.00 78.62 110 LEU A O 1
ATOM 878 N N . GLY A 1 111 ? -6.100 -3.022 5.141 1.00 77.25 111 GLY A N 1
ATOM 879 C CA . GLY A 1 111 ? -6.390 -1.733 5.777 1.00 77.25 111 GLY A CA 1
ATOM 880 C C . GLY A 1 111 ? -7.864 -1.572 6.155 1.00 77.25 111 GLY A C 1
ATOM 881 O O . GLY A 1 111 ? -8.183 -1.184 7.280 1.00 77.25 111 GLY A O 1
ATOM 882 N N . LEU A 1 112 ? -8.782 -1.926 5.250 1.00 71.81 112 LEU A N 1
ATOM 883 C CA . LEU A 1 112 ? -10.224 -1.872 5.506 1.00 71.81 112 LEU A CA 1
ATOM 884 C C . LEU A 1 112 ? -10.664 -2.894 6.555 1.00 71.81 112 LEU A C 1
ATOM 886 O O . LEU A 1 112 ? -11.482 -2.566 7.414 1.00 71.81 112 LEU A O 1
ATOM 890 N N . ALA A 1 113 ? -10.124 -4.113 6.521 1.00 70.75 113 ALA A N 1
ATOM 891 C CA . ALA A 1 113 ? -10.383 -5.119 7.542 1.00 70.75 113 ALA A CA 1
ATOM 892 C C . ALA A 1 113 ? -9.859 -4.652 8.905 1.00 70.75 113 ALA A C 1
ATOM 894 O O . ALA A 1 113 ? -10.557 -4.803 9.903 1.00 70.75 113 ALA A O 1
ATOM 895 N N . PHE A 1 114 ? -8.693 -4.006 8.957 1.00 70.12 114 PHE A N 1
ATOM 896 C CA . PHE A 1 114 ? -8.164 -3.457 10.204 1.00 70.12 114 PHE A CA 1
ATOM 897 C C . PHE A 1 114 ? -9.044 -2.334 10.781 1.00 70.12 114 PHE A C 1
ATOM 899 O O . PHE A 1 114 ? -9.279 -2.296 11.985 1.00 70.12 114 PHE A O 1
ATOM 906 N N . LEU A 1 115 ? -9.586 -1.451 9.934 1.00 62.81 115 LEU A N 1
ATOM 907 C CA . LEU A 1 115 ? -10.476 -0.360 10.363 1.00 62.81 115 LEU A CA 1
ATOM 908 C C . LEU A 1 115 ? -11.889 -0.820 10.725 1.00 62.81 115 LEU A C 1
ATOM 910 O O . LEU A 1 115 ? -12.500 -0.280 11.646 1.00 62.81 115 LEU A O 1
ATOM 914 N N . LYS A 1 116 ? -12.441 -1.777 9.973 1.00 56.59 116 LYS A N 1
ATOM 915 C CA . LYS A 1 116 ? -13.852 -2.172 10.074 1.00 56.59 116 LYS A CA 1
ATOM 916 C C . LYS A 1 116 ? -14.066 -3.375 10.992 1.00 56.59 116 LYS A C 1
ATOM 918 O O . LYS A 1 116 ? -15.131 -3.489 11.594 1.00 56.59 116 LYS A O 1
ATOM 923 N N . PHE A 1 117 ? -13.085 -4.269 11.129 1.00 51.41 117 PHE A N 1
ATOM 924 C CA . PHE A 1 117 ? -13.229 -5.493 11.913 1.00 51.41 117 PHE A CA 1
ATOM 925 C C . PHE A 1 117 ? -12.479 -5.428 13.246 1.00 51.41 117 PHE A C 1
ATOM 927 O O . PHE A 1 117 ? -11.289 -5.711 13.346 1.00 51.41 117 PHE A O 1
ATOM 934 N N . LYS A 1 118 ? -13.251 -5.221 14.320 1.00 53.28 118 LYS A N 1
ATOM 935 C CA . LYS A 1 118 ? -12.875 -5.416 15.736 1.00 53.28 118 LYS A CA 1
ATOM 936 C C . LYS A 1 118 ? -12.435 -6.866 16.094 1.00 53.28 118 LYS A C 1
ATOM 938 O O . LYS A 1 118 ? -12.370 -7.197 17.275 1.00 53.28 118 LYS A O 1
ATOM 943 N N . ARG A 1 119 ? -12.159 -7.767 15.131 1.00 49.12 119 ARG A N 1
ATOM 944 C CA . ARG A 1 119 ? -11.918 -9.209 15.378 1.00 49.12 119 ARG A CA 1
ATOM 945 C C . ARG A 1 119 ? -10.864 -9.824 14.439 1.00 49.12 119 ARG A C 1
ATOM 947 O O . ARG A 1 119 ? -11.096 -9.977 13.242 1.00 49.12 119 ARG A O 1
ATOM 954 N N . ARG A 1 120 ? -9.739 -10.268 15.019 1.00 49.66 120 ARG A N 1
ATOM 955 C CA . ARG A 1 120 ? -8.532 -10.817 14.351 1.00 49.66 120 ARG A CA 1
ATOM 956 C C . ARG A 1 120 ? -8.800 -11.969 13.364 1.00 49.66 120 ARG A C 1
ATOM 958 O O . ARG A 1 120 ? -8.081 -12.109 12.382 1.00 49.66 120 ARG A O 1
ATOM 965 N N . ILE A 1 121 ? -9.849 -12.764 13.603 1.00 49.09 121 ILE A N 1
ATOM 966 C CA . ILE A 1 121 ? -10.236 -13.928 12.778 1.00 49.09 121 ILE A CA 1
ATOM 967 C C . ILE A 1 121 ? -10.615 -13.544 11.338 1.00 49.09 121 ILE A C 1
ATOM 969 O O . ILE A 1 121 ? -10.368 -14.315 10.412 1.00 49.09 121 ILE A O 1
ATOM 973 N N . TRP A 1 122 ? -11.200 -12.361 11.140 1.00 46.66 122 TRP A N 1
ATOM 974 C CA . TRP A 1 122 ? -11.676 -11.942 9.821 1.00 46.66 122 TRP A CA 1
ATOM 975 C C . TRP A 1 122 ? -10.551 -11.410 8.942 1.00 46.66 122 TRP A C 1
ATOM 977 O O . TRP A 1 122 ? -10.580 -11.647 7.745 1.00 46.66 122 TRP A O 1
ATOM 987 N N . ILE A 1 123 ? -9.525 -10.787 9.529 1.00 54.25 123 ILE A N 1
ATOM 988 C CA . ILE A 1 123 ? -8.326 -10.359 8.792 1.00 54.25 123 ILE A CA 1
ATOM 989 C C . ILE A 1 123 ? -7.610 -11.588 8.223 1.00 54.25 123 ILE A C 1
ATOM 991 O O . ILE A 1 123 ? 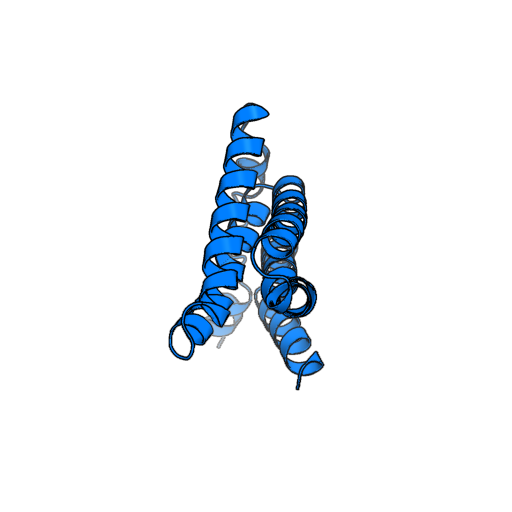-7.320 -11.625 7.034 1.00 54.25 123 ILE A O 1
ATOM 995 N N . VAL A 1 124 ? -7.416 -12.620 9.052 1.00 59.09 124 VAL A N 1
ATOM 996 C CA . VAL A 1 124 ? -6.781 -13.883 8.641 1.00 59.09 124 VAL A CA 1
ATOM 997 C C . VAL A 1 124 ? -7.646 -14.646 7.633 1.00 59.09 124 VAL A C 1
ATOM 999 O O . VAL A 1 124 ? -7.114 -15.194 6.675 1.00 59.09 124 VAL A O 1
ATOM 1002 N N . SER A 1 125 ? -8.974 -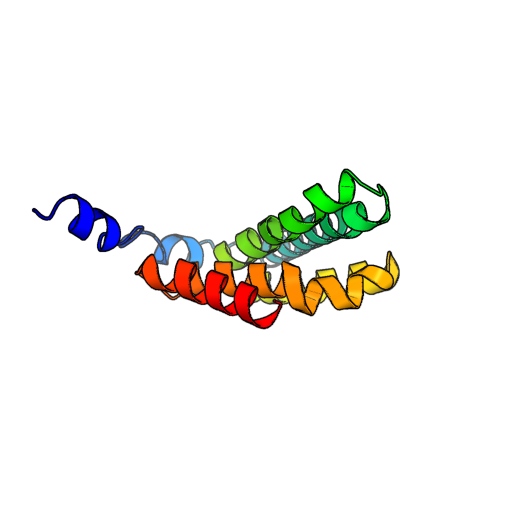14.652 7.797 1.00 54.31 125 SER A N 1
ATOM 1003 C CA . SER A 1 125 ? -9.870 -15.314 6.835 1.00 54.31 125 SER A CA 1
ATOM 1004 C C . SER A 1 125 ? -9.934 -14.569 5.504 1.00 54.31 125 SER A C 1
ATOM 1006 O O . SER A 1 125 ? -9.919 -15.205 4.459 1.00 54.31 125 SER A O 1
ATOM 1008 N N . PHE A 1 126 ? -9.953 -13.235 5.505 1.00 55.59 126 PHE A N 1
ATOM 1009 C CA . PHE A 1 126 ? -10.003 -12.447 4.274 1.00 55.59 126 PHE A CA 1
ATOM 1010 C C . PHE A 1 126 ? -8.669 -12.503 3.521 1.00 55.59 126 PHE A C 1
ATOM 1012 O O . PHE A 1 126 ? -8.667 -12.701 2.308 1.00 55.59 126 PHE A O 1
ATOM 1019 N N . SER A 1 127 ? -7.535 -12.437 4.232 1.00 55.25 127 SER A N 1
ATOM 1020 C CA . SER A 1 127 ? -6.217 -12.645 3.621 1.00 55.25 127 SER A CA 1
ATOM 1021 C C . SER A 1 127 ? -6.066 -14.064 3.071 1.00 55.25 127 SER A C 1
ATOM 1023 O O . SER A 1 127 ? -5.552 -14.231 1.972 1.00 55.25 127 SER A O 1
ATOM 1025 N N . ALA A 1 128 ? -6.556 -15.079 3.795 1.00 57.00 128 ALA A N 1
ATOM 1026 C CA . ALA A 1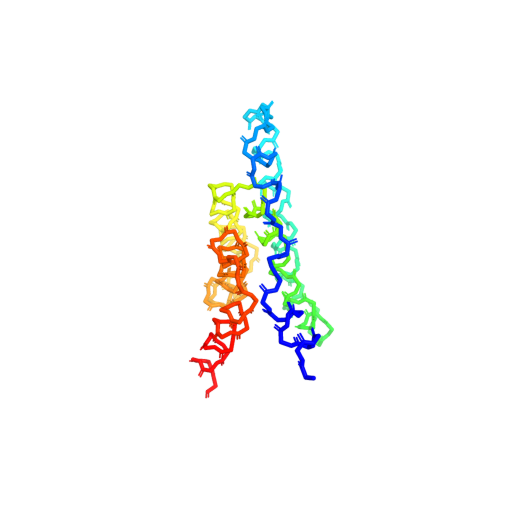 128 ? -6.530 -16.468 3.342 1.00 57.00 128 ALA A CA 1
ATOM 1027 C C . ALA A 1 128 ? -7.443 -16.706 2.132 1.00 57.00 128 ALA A C 1
ATOM 1029 O O . ALA A 1 128 ? -7.047 -17.412 1.214 1.00 57.00 128 ALA A O 1
ATOM 1030 N N . THR A 1 129 ? -8.627 -16.087 2.089 1.00 60.25 129 THR A N 1
ATOM 1031 C CA . THR A 1 129 ? -9.554 -16.219 0.950 1.00 60.25 129 THR A CA 1
ATOM 1032 C C . THR A 1 129 ? -9.002 -15.516 -0.293 1.00 60.25 129 THR A C 1
ATOM 1034 O O . THR A 1 129 ? -9.138 -16.031 -1.395 1.00 60.25 129 THR A O 1
ATOM 1037 N N . CYS A 1 130 ? -8.321 -14.376 -0.124 1.00 51.62 130 CYS A N 1
ATOM 1038 C CA . CYS A 1 130 ? -7.650 -13.679 -1.223 1.00 51.62 130 CYS A CA 1
ATOM 1039 C C . CYS A 1 130 ? -6.446 -14.465 -1.770 1.00 51.62 130 CYS A C 1
ATOM 1041 O O . CYS A 1 130 ? -6.216 -14.456 -2.974 1.00 51.62 130 CYS A O 1
ATOM 1043 N N . LEU A 1 131 ? -5.702 -15.160 -0.901 1.00 51.12 131 LEU A N 1
ATOM 1044 C CA . LEU A 1 131 ? -4.626 -16.075 -1.301 1.00 51.12 131 LEU A CA 1
ATOM 1045 C C . LEU A 1 131 ? -5.171 -17.320 -2.018 1.00 51.12 131 LEU A C 1
ATOM 1047 O O . LEU A 1 131 ? -4.593 -17.740 -3.012 1.00 51.12 131 LEU A O 1
ATOM 1051 N N . LEU A 1 132 ? -6.300 -17.864 -1.550 1.00 51.31 132 LEU A N 1
ATOM 1052 C CA . LEU A 1 132 ? -6.954 -19.039 -2.139 1.00 51.31 132 LEU A CA 1
ATOM 1053 C C . LEU A 1 132 ? -7.600 -18.773 -3.498 1.00 51.31 132 LEU A C 1
ATOM 1055 O O . LEU A 1 132 ? -7.721 -19.694 -4.291 1.00 51.31 132 LEU A O 1
ATOM 1059 N N . ILE A 1 133 ? -8.032 -17.542 -3.776 1.00 53.03 133 ILE A N 1
ATOM 1060 C CA . ILE A 1 133 ? -8.598 -17.190 -5.087 1.00 53.03 133 ILE A CA 1
ATOM 1061 C C . ILE A 1 133 ? -7.528 -17.161 -6.193 1.00 53.03 133 ILE A C 1
ATOM 1063 O O . ILE A 1 133 ? -7.876 -17.157 -7.371 1.00 53.03 133 ILE A O 1
ATOM 1067 N N . TRP A 1 134 ? -6.243 -17.127 -5.820 1.00 40.84 134 TRP A N 1
ATOM 1068 C CA . TRP A 1 134 ? -5.115 -17.037 -6.750 1.00 40.84 134 TRP A CA 1
ATOM 1069 C C . TRP A 1 134 ? -4.331 -18.353 -6.917 1.00 40.84 134 TRP A C 1
ATOM 1071 O O . TRP A 1 134 ? -3.557 -18.469 -7.864 1.00 40.84 134 TRP A O 1
ATOM 1081 N N . THR A 1 135 ? -4.524 -19.333 -6.025 1.00 44.69 135 THR A N 1
ATOM 1082 C CA . THR A 1 135 ? -4.009 -20.716 -6.147 1.00 44.69 135 THR A CA 1
ATOM 1083 C C . THR A 1 135 ? -4.997 -21.618 -6.862 1.00 44.69 135 THR A C 1
ATOM 1085 O O . THR A 1 135 ? -4.561 -22.360 -7.766 1.00 44.69 135 THR A O 1
#

Secondary structure (DSSP, 8-state):
--HHHHHHHS-S-SS-HHHHHT----HHHHHHHHHHHHHHHHHHHHHHHHSTTHHHHHGGGGHHHHHHHHHH-HHHHHHHHHHHHHHHHHH-TTHHHHHHHTHHHHHHHHHHHHHH-S-HHHHHHHHHHHHHTT-